Protein AF-A0A454VYW6-F1 (afdb_monomer)

Sequence (85 aa):
MRRVGEPGQHGGVADLLWDEVKCFFDPDLMGSLPDVRVPDASVEDWQTVLDLLAEKGWKCQYSEGETVLPVPRVEAVLSRPADAE

pLDDT: mean 71.74, std 12.61, range [40.38, 85.94]

Nearest PDB structures (foldseek):
  7c12-assembly1_D  TM=2.272E-01  e=9.318E+00  Alkaliphilus oremlandii OhILAs
  7r6k-assembly1_w  TM=1.661E-01  e=9.318E+00  Saccharomyces cerevisiae BY4741

Structure (mmCIF, N/CA/C/O backbone):
data_AF-A0A454VYW6-F1
#
_entry.id   AF-A0A454VYW6-F1
#
loop_
_atom_site.group_PDB
_atom_site.id
_atom_site.type_symbol
_atom_site.label_atom_id
_atom_site.label_alt_id
_atom_site.label_comp_id
_atom_site.label_asym_id
_atom_site.label_entity_id
_atom_site.label_seq_id
_atom_site.pdbx_PDB_ins_code
_atom_site.Cartn_x
_atom_site.Cartn_y
_atom_site.Cartn_z
_atom_site.occupancy
_atom_site.B_iso_or_equiv
_atom_site.auth_seq_id
_atom_site.auth_comp_id
_atom_site.auth_asym_id
_atom_site.auth_atom_id
_atom_site.pdbx_PDB_model_num
ATOM 1 N N . MET A 1 1 ? 42.514 3.378 -10.838 1.00 43.50 1 MET A N 1
ATOM 2 C CA . MET A 1 1 ? 41.736 2.382 -10.072 1.00 43.50 1 MET A CA 1
ATOM 3 C C . MET A 1 1 ? 40.335 2.929 -9.833 1.00 43.50 1 MET A C 1
ATOM 5 O O . MET A 1 1 ? 40.200 3.894 -9.097 1.00 43.50 1 MET A O 1
ATOM 9 N N . ARG A 1 2 ? 39.312 2.357 -10.472 1.00 40.38 2 ARG A N 1
ATOM 10 C CA . ARG A 1 2 ? 37.913 2.442 -10.027 1.00 40.38 2 ARG A CA 1
ATOM 11 C C . ARG A 1 2 ? 37.283 1.090 -10.333 1.00 40.38 2 ARG A C 1
ATOM 13 O O . ARG A 1 2 ? 37.164 0.733 -11.498 1.00 40.38 2 ARG A O 1
ATOM 20 N N . ARG A 1 3 ? 36.961 0.326 -9.291 1.00 47.22 3 ARG A N 1
ATOM 21 C CA . ARG A 1 3 ? 36.008 -0.776 -9.399 1.00 47.22 3 ARG A CA 1
ATOM 22 C C . ARG A 1 3 ? 34.632 -0.155 -9.202 1.00 47.22 3 ARG A C 1
ATOM 24 O O . ARG A 1 3 ? 34.344 0.331 -8.114 1.00 47.22 3 ARG A O 1
ATOM 31 N N . VAL A 1 4 ? 33.844 -0.104 -10.268 1.00 48.91 4 VAL A N 1
ATOM 32 C CA . VAL A 1 4 ? 32.393 0.046 -10.152 1.00 48.91 4 VA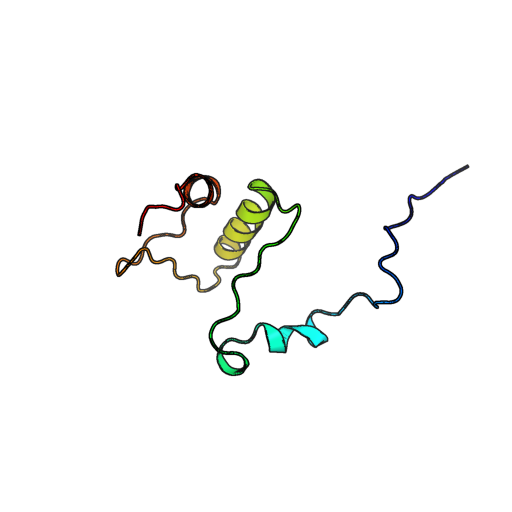L A CA 1
ATOM 33 C C . VAL A 1 4 ? 31.869 -1.342 -9.788 1.00 48.91 4 VAL A C 1
ATOM 35 O O . VAL A 1 4 ? 32.272 -2.322 -10.413 1.00 48.91 4 VAL A O 1
ATOM 38 N N . GLY A 1 5 ? 31.098 -1.424 -8.705 1.00 49.34 5 GLY A N 1
ATOM 3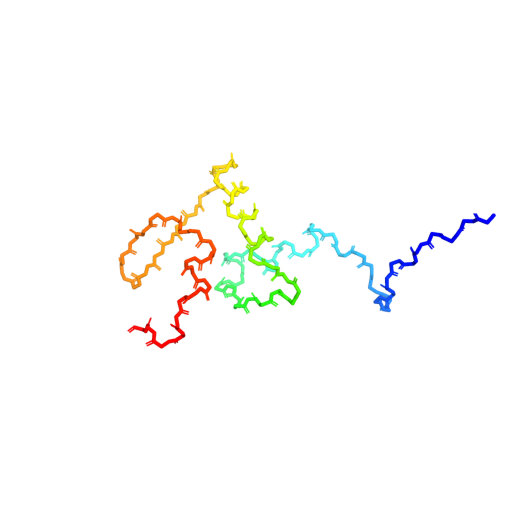9 C CA . GLY A 1 5 ? 30.477 -2.665 -8.257 1.00 49.34 5 GLY A CA 1
ATOM 40 C C . GLY A 1 5 ? 29.528 -3.187 -9.329 1.00 49.34 5 GLY A C 1
ATOM 41 O O . GLY A 1 5 ? 28.747 -2.424 -9.892 1.00 49.34 5 GLY A O 1
ATOM 42 N N . GLU A 1 6 ? 29.653 -4.473 -9.635 1.00 45.09 6 GLU A N 1
ATOM 43 C CA . GLU A 1 6 ? 28.751 -5.194 -10.524 1.00 45.09 6 GLU A CA 1
ATOM 44 C C . GLU A 1 6 ? 27.349 -5.249 -9.892 1.00 45.09 6 GLU A C 1
ATOM 46 O O . GLU A 1 6 ? 27.241 -5.631 -8.723 1.00 45.09 6 GLU A O 1
ATOM 51 N N . PRO A 1 7 ? 26.270 -4.907 -10.618 1.00 47.72 7 PRO A N 1
ATOM 52 C CA . PRO A 1 7 ? 24.948 -5.381 -10.240 1.00 47.72 7 PRO A CA 1
ATOM 53 C C . PRO A 1 7 ? 24.964 -6.908 -10.353 1.00 47.72 7 PRO A C 1
ATOM 55 O O . PRO A 1 7 ? 25.424 -7.458 -11.357 1.00 47.72 7 PRO A O 1
ATOM 58 N N . GLY A 1 8 ? 24.532 -7.590 -9.291 1.00 50.97 8 GLY A N 1
ATOM 59 C CA . GLY A 1 8 ? 24.496 -9.047 -9.230 1.00 50.97 8 GLY A CA 1
ATOM 60 C C . GLY A 1 8 ? 23.842 -9.625 -10.482 1.00 50.97 8 GLY A C 1
ATOM 61 O O . GLY A 1 8 ? 22.708 -9.295 -10.816 1.00 50.97 8 GLY A O 1
ATOM 62 N N . GLN A 1 9 ? 24.586 -10.465 -11.198 1.00 48.75 9 GLN A N 1
ATOM 63 C CA . GLN A 1 9 ? 24.093 -11.166 -12.373 1.00 48.75 9 GLN A CA 1
ATOM 64 C C . GLN A 1 9 ? 23.003 -12.163 -11.959 1.00 48.75 9 GLN A C 1
ATOM 66 O O . GLN A 1 9 ? 23.297 -13.276 -11.527 1.00 48.75 9 GLN A O 1
ATOM 71 N N . HIS A 1 10 ? 21.740 -11.787 -12.142 1.00 50.12 10 HIS A N 1
ATOM 72 C CA . HIS A 1 10 ? 20.676 -12.756 -12.375 1.00 50.12 10 HIS A CA 1
ATOM 73 C C . HIS A 1 10 ? 20.845 -13.223 -13.825 1.00 50.12 10 HIS A C 1
ATOM 75 O O . HIS A 1 10 ? 20.694 -12.435 -14.755 1.00 50.12 10 HIS A O 1
ATOM 81 N N . GLY A 1 11 ? 21.283 -14.467 -14.025 1.00 45.94 11 GLY A N 1
ATOM 82 C CA . GLY A 1 11 ? 21.674 -14.980 -15.339 1.00 45.94 11 GLY A CA 1
ATOM 83 C C . GLY A 1 11 ? 20.629 -14.723 -16.431 1.00 45.94 11 GLY A C 1
ATOM 84 O O . GLY A 1 11 ? 19.552 -15.306 -16.407 1.00 45.94 11 GLY A O 1
ATOM 85 N N . GLY A 1 12 ? 20.977 -13.879 -17.406 1.00 52.28 12 GLY A N 1
ATOM 86 C CA . GLY A 1 12 ? 20.360 -13.839 -18.735 1.00 52.28 12 GLY A CA 1
ATOM 87 C C . GLY A 1 12 ? 18.901 -13.388 -18.840 1.00 52.28 12 GLY A C 1
ATOM 88 O O . GLY A 1 12 ? 18.309 -13.608 -19.893 1.00 52.28 12 GLY A O 1
ATOM 89 N N 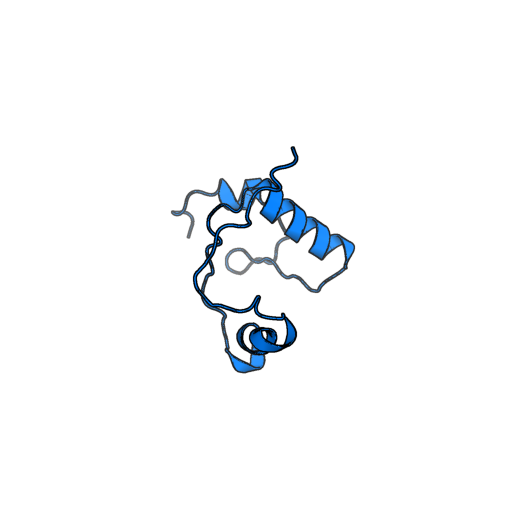. VAL A 1 13 ? 18.310 -12.772 -17.815 1.00 58.59 13 VAL A N 1
ATOM 90 C CA . VAL A 1 13 ? 17.001 -12.118 -17.957 1.00 58.59 13 VAL A CA 1
ATOM 91 C C . VAL A 1 13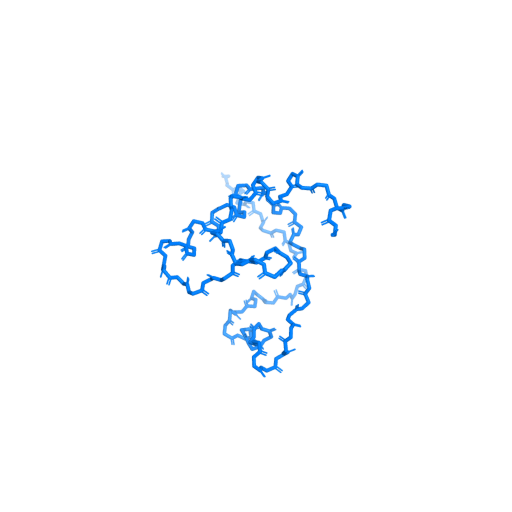 ? 17.231 -10.642 -18.258 1.00 58.59 13 VAL A C 1
ATOM 93 O O . VAL A 1 13 ? 17.880 -9.940 -17.486 1.00 58.59 13 VAL A O 1
ATOM 96 N N . ALA A 1 14 ? 16.775 -10.183 -19.424 1.00 68.75 14 ALA A N 1
ATOM 97 C CA . ALA A 1 14 ? 16.699 -8.751 -19.686 1.00 68.75 14 ALA A CA 1
ATOM 98 C C . ALA A 1 14 ? 15.837 -8.104 -18.594 1.00 68.75 14 ALA A C 1
ATOM 100 O O . ALA A 1 14 ? 14.885 -8.728 -18.120 1.00 68.75 14 ALA A O 1
ATOM 101 N N . ASP A 1 15 ? 16.191 -6.885 -18.189 1.00 73.44 15 ASP A N 1
ATOM 102 C CA . ASP A 1 15 ? 15.381 -6.102 -17.259 1.00 73.44 15 ASP A CA 1
ATOM 103 C C . ASP A 1 15 ? 13.984 -5.951 -17.878 1.00 73.44 15 ASP A C 1
ATOM 105 O O . ASP A 1 15 ? 13.833 -5.327 -18.931 1.00 73.44 15 ASP A O 1
ATOM 109 N N . LEU A 1 16 ? 13.000 -6.651 -17.310 1.00 72.94 16 LEU A N 1
ATOM 110 C CA . LEU A 1 16 ? 11.651 -6.716 -17.863 1.00 72.94 16 LEU A CA 1
ATOM 111 C C . LEU A 1 16 ? 11.041 -5.321 -17.801 1.00 72.94 16 LEU A C 1
ATOM 113 O O . LEU A 1 16 ? 10.883 -4.752 -16.717 1.00 72.94 16 LEU A O 1
ATOM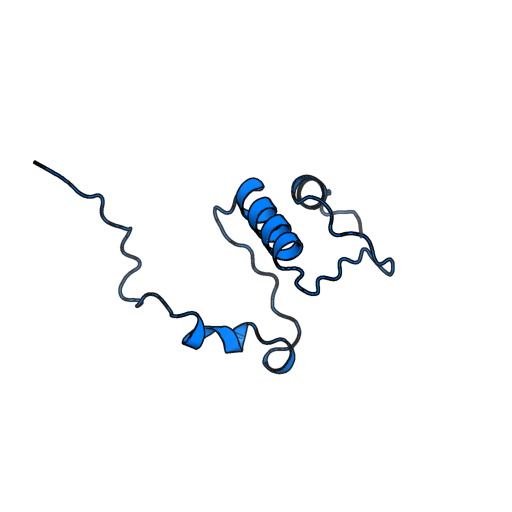 117 N N . LEU A 1 17 ? 10.672 -4.772 -18.957 1.00 82.12 17 LEU A N 1
ATOM 118 C CA . LEU A 1 17 ? 10.033 -3.468 -18.988 1.00 82.12 17 LEU A CA 1
ATOM 119 C C . LEU A 1 17 ? 8.626 -3.588 -18.411 1.00 82.12 17 LEU A C 1
ATOM 121 O O . LEU A 1 17 ? 7.901 -4.549 -18.673 1.00 82.12 17 LEU A O 1
ATOM 125 N N . TRP A 1 18 ? 8.196 -2.557 -17.682 1.00 78.31 18 TRP A N 1
ATOM 126 C CA . TRP A 1 18 ? 6.836 -2.499 -17.144 1.00 78.31 18 TRP A CA 1
ATOM 127 C C . TRP A 1 18 ? 5.768 -2.730 -18.225 1.00 78.31 18 TRP A C 1
ATOM 129 O O . TRP A 1 18 ? 4.763 -3.383 -17.965 1.00 78.31 18 TRP A O 1
ATOM 139 N N . ASP A 1 19 ? 5.999 -2.261 -19.456 1.00 82.44 19 ASP A N 1
ATOM 140 C CA . ASP A 1 19 ? 5.058 -2.450 -20.567 1.00 82.44 19 ASP A CA 1
ATOM 141 C C . ASP A 1 19 ? 4.837 -3.927 -20.939 1.00 82.44 19 ASP A C 1
ATOM 143 O O . ASP A 1 19 ? 3.740 -4.292 -21.355 1.00 82.44 19 ASP A O 1
ATOM 147 N N . GLU A 1 20 ? 5.843 -4.779 -20.724 1.00 83.25 20 GLU A N 1
ATOM 148 C CA . GLU A 1 20 ? 5.797 -6.213 -21.026 1.00 83.25 20 GLU A CA 1
ATOM 149 C C . GLU A 1 20 ? 5.078 -7.013 -19.935 1.00 83.25 20 GLU A C 1
ATOM 151 O O . GLU A 1 20 ? 4.473 -8.047 -20.220 1.00 83.25 20 GLU A O 1
ATOM 156 N N . VAL A 1 21 ? 5.122 -6.539 -18.685 1.00 82.38 21 VAL A N 1
ATOM 157 C CA . VAL A 1 21 ? 4.587 -7.279 -17.532 1.00 82.38 21 VAL A CA 1
ATOM 158 C C . VAL A 1 21 ? 3.292 -6.705 -16.966 1.00 82.38 21 VAL A C 1
ATOM 160 O O . VAL A 1 21 ? 2.593 -7.419 -16.251 1.00 82.38 21 VAL A O 1
ATOM 163 N N . LYS A 1 22 ? 2.913 -5.465 -17.307 1.00 79.69 22 LYS A N 1
ATOM 164 C CA . LYS A 1 22 ? 1.717 -4.789 -16.763 1.00 79.69 22 LYS A CA 1
ATOM 165 C C . LYS A 1 22 ? 0.427 -5.597 -16.921 1.00 79.69 22 LYS A C 1
ATOM 167 O O . LYS A 1 22 ? -0.427 -5.538 -16.048 1.00 79.69 22 LYS A O 1
ATOM 172 N N . CYS A 1 23 ? 0.296 -6.378 -17.997 1.00 78.38 23 CYS A N 1
ATOM 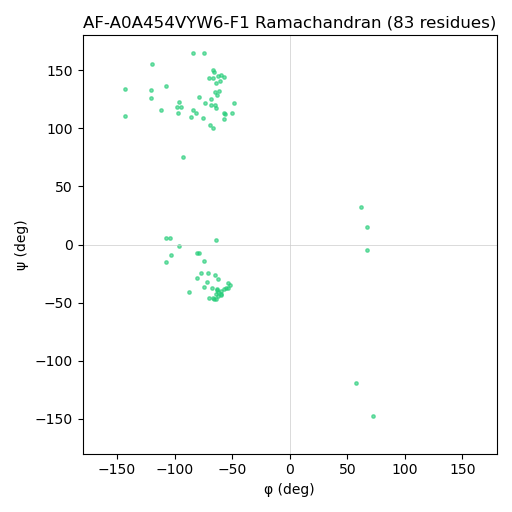173 C CA . CYS A 1 23 ? -0.892 -7.195 -18.253 1.00 78.38 23 CYS A CA 1
ATOM 174 C C . CYS A 1 23 ? -1.088 -8.294 -17.198 1.00 78.38 23 CYS A C 1
ATOM 176 O O . CYS A 1 23 ? -2.217 -8.697 -16.946 1.00 78.38 23 CYS A O 1
ATOM 178 N N . PHE A 1 24 ? -0.010 -8.754 -16.555 1.00 73.62 24 PHE A N 1
ATOM 179 C CA . PHE A 1 24 ? -0.098 -9.709 -15.449 1.00 73.62 24 PHE A CA 1
ATOM 180 C C . PHE A 1 24 ? -0.589 -9.072 -14.145 1.00 73.62 24 PHE A C 1
ATOM 182 O O . PHE A 1 24 ? -0.952 -9.799 -13.228 1.00 73.62 24 PHE A O 1
ATOM 189 N N . PHE A 1 25 ? -0.600 -7.740 -14.065 1.00 72.69 25 PHE A N 1
ATOM 190 C CA . PHE A 1 25 ? -1.094 -6.966 -12.926 1.00 72.69 25 PHE A CA 1
ATOM 191 C C . PHE A 1 25 ? -2.468 -6.338 -13.199 1.00 72.69 25 PHE A C 1
ATOM 193 O O . PHE A 1 25 ? -2.958 -5.561 -12.382 1.00 72.69 25 PHE A O 1
ATOM 200 N N . ASP A 1 26 ? -3.085 -6.646 -14.342 1.00 73.62 26 ASP A N 1
ATOM 201 C CA . ASP A 1 26 ? -4.405 -6.140 -14.698 1.00 73.62 26 ASP A CA 1
ATOM 202 C C . ASP A 1 26 ? -5.495 -7.029 -14.064 1.00 73.62 26 ASP A C 1
ATOM 204 O O . ASP A 1 26 ? -5.580 -8.217 -14.390 1.00 73.62 26 ASP A O 1
ATOM 208 N N . PRO A 1 27 ? -6.312 -6.496 -13.137 1.00 69.31 27 PRO A N 1
ATOM 209 C CA . PRO A 1 27 ? -7.301 -7.289 -12.410 1.00 69.31 27 PRO A CA 1
ATOM 210 C C . PRO A 1 27 ? -8.482 -7.727 -13.288 1.00 69.31 27 PRO A C 1
ATOM 212 O O . PRO A 1 27 ? -9.108 -8.745 -12.993 1.00 69.31 27 PRO A O 1
ATOM 215 N N . ASP A 1 28 ? -8.780 -7.003 -14.371 1.00 75.44 28 ASP A N 1
ATOM 216 C CA . ASP A 1 28 ? -9.814 -7.383 -15.339 1.00 75.44 28 ASP A CA 1
ATOM 217 C C . ASP A 1 28 ? -9.366 -8.589 -16.189 1.00 75.44 28 ASP A C 1
ATOM 219 O O . ASP A 1 28 ? -10.188 -9.432 -16.555 1.00 75.44 28 ASP A O 1
ATOM 223 N N . LEU A 1 29 ? -8.064 -8.712 -16.474 1.00 77.62 29 LEU A N 1
ATOM 224 C CA . LEU A 1 29 ? -7.474 -9.826 -17.230 1.00 77.62 29 LEU A CA 1
ATOM 225 C C . LEU A 1 29 ? -7.084 -11.034 -16.367 1.00 77.62 29 LEU A C 1
ATOM 227 O O . LEU A 1 29 ? -7.279 -12.172 -16.797 1.00 77.62 29 LEU A O 1
ATOM 231 N N . MET A 1 30 ? -6.506 -10.808 -15.186 1.00 77.38 30 MET A N 1
ATOM 232 C CA . MET A 1 30 ? -5.927 -11.864 -14.340 1.00 77.38 30 MET A CA 1
ATOM 233 C C . MET A 1 30 ? -6.820 -12.247 -13.152 1.00 77.38 30 MET A C 1
ATOM 235 O O . MET A 1 30 ? -6.547 -13.244 -12.482 1.00 77.38 30 MET A O 1
ATOM 239 N N . GLY A 1 31 ? -7.899 -11.498 -12.897 1.00 72.69 31 GLY A N 1
ATOM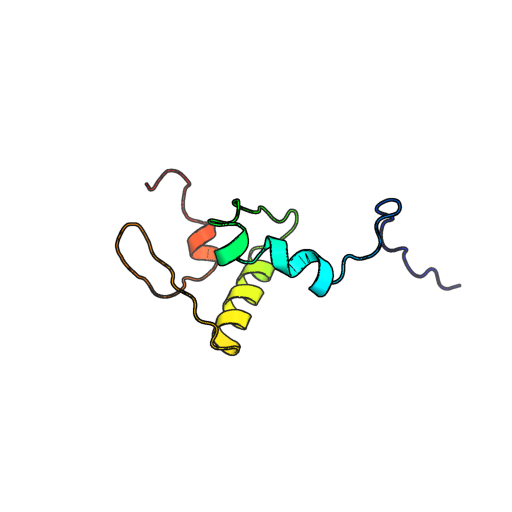 240 C CA . GLY A 1 31 ? -8.729 -11.661 -11.705 1.00 72.69 31 GLY A CA 1
ATOM 241 C C . GLY A 1 31 ? -8.026 -11.145 -10.445 1.00 72.69 31 GLY A C 1
ATOM 242 O O . GLY A 1 31 ? -7.257 -10.185 -10.491 1.00 72.69 31 GLY A O 1
ATOM 243 N N . SER A 1 32 ? -8.284 -11.772 -9.293 1.00 68.00 32 SER A N 1
ATOM 244 C CA . SER A 1 32 ? -7.556 -11.458 -8.057 1.00 68.00 32 SER A CA 1
ATOM 245 C C . SER A 1 32 ? -6.081 -11.821 -8.215 1.00 68.00 32 SER A C 1
ATOM 247 O O . SER A 1 32 ? -5.740 -12.989 -8.401 1.00 68.00 32 SER A O 1
ATOM 249 N N . LEU A 1 33 ? -5.210 -10.815 -8.135 1.00 67.81 33 LEU A N 1
ATOM 250 C CA . LEU A 1 33 ? -3.769 -11.032 -8.173 1.00 67.81 33 LEU A CA 1
ATOM 251 C C . LEU A 1 33 ? -3.334 -11.913 -6.993 1.00 67.81 33 LEU A C 1
ATOM 253 O O . LEU A 1 33 ? -3.863 -11.748 -5.892 1.00 67.81 33 LEU A O 1
ATOM 257 N N . PRO A 1 34 ? -2.383 -12.840 -7.206 1.00 66.19 34 PRO A N 1
ATOM 258 C CA . PRO A 1 34 ? -1.843 -13.642 -6.119 1.00 66.19 34 PRO A CA 1
ATOM 259 C C . PRO A 1 34 ? -1.154 -12.738 -5.094 1.00 66.19 34 PRO A C 1
ATOM 261 O O . PRO A 1 34 ? -0.512 -11.755 -5.468 1.00 66.19 34 PRO A O 1
ATOM 264 N N . ASP A 1 35 ? -1.236 -13.095 -3.812 1.00 69.81 35 ASP A N 1
ATOM 265 C CA . ASP A 1 35 ? -0.470 -12.427 -2.762 1.00 69.81 35 ASP A CA 1
ATOM 266 C C . ASP A 1 35 ? 1.031 -12.483 -3.080 1.00 69.81 35 ASP A C 1
ATOM 268 O O . ASP A 1 35 ? 1.660 -13.546 -3.088 1.00 69.81 35 ASP A O 1
ATOM 272 N N . VAL A 1 36 ? 1.615 -11.318 -3.365 1.00 69.00 36 VAL A N 1
ATOM 273 C CA . VAL A 1 36 ? 3.041 -11.181 -3.667 1.00 69.00 36 VAL A CA 1
ATOM 274 C C . VAL A 1 36 ? 3.790 -10.787 -2.404 1.00 69.00 36 VAL A C 1
ATOM 276 O O . VAL A 1 36 ? 3.556 -9.735 -1.814 1.00 69.00 36 VAL A O 1
ATOM 279 N N . ARG A 1 37 ? 4.777 -11.606 -2.034 1.00 68.06 37 ARG A N 1
ATOM 280 C CA . ARG A 1 37 ? 5.786 -11.246 -1.037 1.00 68.06 37 ARG A CA 1
ATOM 281 C C . ARG A 1 37 ? 7.040 -10.755 -1.746 1.00 68.06 37 ARG A C 1
ATOM 283 O O . ARG A 1 37 ? 7.727 -11.546 -2.388 1.00 68.06 37 ARG A O 1
ATOM 290 N N . VAL A 1 38 ? 7.365 -9.474 -1.591 1.00 75.00 38 VAL A N 1
ATOM 291 C CA . VAL A 1 38 ? 8.635 -8.918 -2.076 1.00 75.00 38 VAL A CA 1
ATOM 292 C C . VAL A 1 38 ? 9.726 -9.236 -1.042 1.00 75.00 38 VAL A C 1
ATOM 294 O O . VAL A 1 38 ? 9.635 -8.760 0.092 1.00 75.00 38 VAL A O 1
ATOM 297 N N . PRO A 1 39 ? 10.721 -10.088 -1.358 1.00 70.88 39 PRO A N 1
ATOM 298 C CA . PRO A 1 39 ? 11.841 -10.334 -0.455 1.00 70.88 39 PRO A CA 1
ATOM 299 C C . PRO A 1 39 ? 12.684 -9.061 -0.300 1.00 70.88 39 PRO A C 1
ATOM 301 O O . PRO A 1 39 ? 12.785 -8.279 -1.236 1.00 70.88 39 PRO A O 1
ATOM 304 N N . ASP A 1 40 ? 13.289 -8.872 0.876 1.00 74.75 40 ASP A N 1
ATOM 305 C CA . ASP A 1 40 ? 14.142 -7.715 1.223 1.00 74.75 40 ASP A CA 1
ATOM 306 C C . ASP A 1 40 ? 13.432 -6.347 1.318 1.00 74.75 40 ASP A C 1
ATOM 308 O O . ASP A 1 40 ? 14.034 -5.377 1.762 1.00 74.75 40 ASP A O 1
ATOM 312 N N . ALA A 1 41 ? 12.137 -6.261 0.990 1.00 79.31 41 ALA A N 1
ATOM 313 C CA . ALA A 1 41 ? 11.372 -5.030 1.172 1.00 79.31 41 ALA A CA 1
ATOM 314 C C . ALA A 1 41 ? 11.181 -4.718 2.665 1.00 79.31 41 ALA A C 1
ATOM 316 O O . ALA A 1 41 ? 10.581 -5.505 3.410 1.00 79.31 41 ALA A O 1
ATOM 317 N N . SER A 1 42 ? 11.674 -3.557 3.094 1.00 81.06 42 SER A N 1
ATOM 318 C CA . SER A 1 42 ? 11.554 -3.088 4.472 1.00 81.06 42 SER A CA 1
ATOM 319 C C . SER A 1 42 ? 10.212 -2.394 4.711 1.00 81.06 42 SER A C 1
ATOM 321 O O . SER A 1 42 ? 9.506 -2.002 3.784 1.00 81.06 42 SER A O 1
ATOM 323 N N . VAL A 1 43 ? 9.855 -2.201 5.985 1.00 82.00 43 VAL A N 1
ATOM 324 C CA . VAL A 1 43 ? 8.654 -1.437 6.375 1.00 82.00 43 VAL A CA 1
ATOM 325 C C . VAL A 1 43 ? 8.666 -0.032 5.762 1.00 82.00 43 VAL A C 1
ATOM 327 O O . VAL A 1 43 ? 7.632 0.458 5.318 1.00 82.00 43 VAL A O 1
ATOM 330 N N . GLU A 1 44 ? 9.843 0.590 5.692 1.00 83.25 44 GLU A N 1
ATOM 331 C CA . GLU A 1 44 ? 10.052 1.917 5.103 1.00 83.25 44 GLU A CA 1
ATOM 332 C C . GLU A 1 44 ? 9.824 1.936 3.580 1.00 83.25 44 GLU A C 1
ATOM 334 O O . GLU A 1 44 ? 9.232 2.887 3.062 1.00 83.25 44 GLU A O 1
ATOM 339 N N . ASP A 1 45 ? 10.218 0.876 2.864 1.00 82.94 45 ASP A N 1
ATOM 340 C CA . ASP A 1 45 ? 9.973 0.745 1.420 1.00 82.94 45 ASP A CA 1
ATOM 341 C C . ASP A 1 45 ? 8.474 0.679 1.128 1.00 82.94 45 ASP A C 1
ATOM 343 O O . ASP A 1 45 ? 7.950 1.412 0.290 1.00 82.94 45 ASP A O 1
ATOM 347 N N . TRP A 1 46 ? 7.752 -0.152 1.878 1.00 84.88 46 TRP A N 1
ATOM 348 C CA . TRP A 1 46 ? 6.300 -0.247 1.765 1.00 84.88 46 TRP A CA 1
ATOM 349 C C . TRP A 1 46 ? 5.607 1.062 2.149 1.00 84.88 46 TRP A C 1
ATOM 351 O O . TRP A 1 46 ? 4.623 1.444 1.514 1.00 84.88 46 TRP A O 1
ATOM 361 N N . GLN A 1 47 ? 6.107 1.760 3.174 1.00 85.06 47 GLN A N 1
ATOM 362 C CA . GLN A 1 47 ? 5.539 3.037 3.605 1.00 85.06 47 GLN A CA 1
ATOM 363 C C . GLN A 1 47 ? 5.683 4.075 2.490 1.00 85.06 47 GLN A C 1
ATOM 365 O O . GLN A 1 47 ? 4.702 4.722 2.140 1.00 85.06 47 GLN A O 1
ATOM 370 N N . THR A 1 48 ? 6.842 4.111 1.828 1.00 85.94 48 THR A N 1
ATOM 371 C CA . THR A 1 48 ? 7.085 4.955 0.650 1.00 85.94 48 THR A CA 1
ATOM 372 C C . THR A 1 48 ? 6.089 4.681 -0.480 1.00 85.94 48 THR A C 1
ATOM 374 O O . THR A 1 48 ? 5.630 5.617 -1.134 1.00 85.94 48 THR A O 1
ATOM 377 N N . VAL A 1 49 ? 5.706 3.419 -0.707 1.00 83.38 49 VAL A N 1
ATOM 378 C CA . VAL A 1 49 ? 4.667 3.081 -1.694 1.00 83.38 49 VAL A CA 1
ATOM 379 C C . VAL A 1 49 ? 3.307 3.637 -1.268 1.00 83.38 49 VAL A C 1
ATOM 381 O O . VAL A 1 49 ? 2.644 4.269 -2.085 1.00 83.38 49 VAL A O 1
ATOM 384 N N . LEU A 1 50 ? 2.888 3.453 -0.010 1.00 83.06 50 LEU A N 1
ATOM 385 C CA . LEU A 1 50 ? 1.606 3.989 0.470 1.00 83.06 50 LEU A CA 1
ATOM 386 C C . LEU A 1 50 ? 1.557 5.523 0.420 1.00 83.06 50 LEU A C 1
ATOM 388 O O . LEU A 1 50 ? 0.540 6.086 0.008 1.00 83.06 50 LEU A O 1
ATOM 392 N N . ASP A 1 51 ? 2.649 6.192 0.787 1.00 85.50 51 ASP A N 1
ATOM 393 C CA . ASP A 1 51 ? 2.776 7.645 0.673 1.00 85.50 51 ASP A CA 1
ATOM 394 C C . ASP A 1 51 ? 2.685 8.086 -0.795 1.00 85.50 51 ASP A C 1
ATOM 396 O O . ASP A 1 51 ? 1.895 8.974 -1.118 1.00 85.50 51 ASP A O 1
ATOM 400 N N . LEU A 1 52 ? 3.366 7.391 -1.713 1.00 85.56 52 LEU A N 1
ATOM 401 C CA . LEU A 1 52 ? 3.277 7.662 -3.148 1.00 85.56 52 LEU A CA 1
ATOM 402 C C . LEU A 1 52 ? 1.841 7.510 -3.678 1.00 85.56 52 LEU A C 1
ATOM 404 O O . LEU A 1 52 ? 1.387 8.343 -4.464 1.00 85.56 52 LEU A O 1
ATOM 408 N N . LEU A 1 53 ? 1.110 6.471 -3.260 1.00 84.19 53 LEU A N 1
ATOM 409 C CA . LEU A 1 53 ? -0.293 6.270 -3.641 1.00 84.19 53 LEU A CA 1
ATOM 410 C C . LEU A 1 53 ? -1.170 7.449 -3.199 1.00 84.19 53 LEU A C 1
ATOM 412 O O . LEU A 1 53 ? -1.993 7.937 -3.983 1.00 84.19 53 LEU A O 1
ATOM 416 N N . ALA A 1 54 ? -0.966 7.923 -1.967 1.00 81.19 54 ALA A N 1
ATOM 417 C CA . ALA A 1 54 ? -1.681 9.063 -1.406 1.00 81.19 54 ALA A CA 1
ATOM 418 C C . ALA A 1 54 ? -1.322 10.374 -2.127 1.00 81.19 54 ALA A C 1
ATOM 420 O O . ALA A 1 54 ? -2.219 11.121 -2.523 1.00 81.19 54 ALA A O 1
ATOM 421 N N . GLU A 1 55 ? -0.034 10.627 -2.373 1.00 83.75 55 GLU A N 1
ATOM 422 C CA . GLU A 1 55 ? 0.455 11.808 -3.095 1.00 83.75 55 GLU A CA 1
ATOM 423 C C . GLU A 1 55 ? -0.040 11.856 -4.545 1.00 83.75 55 GLU A C 1
ATOM 425 O O . GLU A 1 55 ? -0.374 12.923 -5.066 1.00 83.75 55 GLU A O 1
ATOM 430 N N . LYS A 1 56 ? -0.097 10.702 -5.218 1.00 80.88 56 LYS A N 1
ATOM 431 C CA . LYS A 1 56 ? -0.610 10.594 -6.590 1.00 80.88 56 LYS A CA 1
ATOM 432 C C . LYS A 1 56 ? -2.136 10.554 -6.658 1.00 80.88 56 LYS A C 1
ATOM 434 O O . LYS A 1 56 ? -2.678 10.608 -7.764 1.00 80.88 56 LYS A O 1
ATOM 439 N N . GLY A 1 57 ? -2.825 10.472 -5.518 1.00 77.38 57 GLY A N 1
ATOM 440 C CA . GLY A 1 57 ? -4.284 10.403 -5.446 1.00 77.38 57 GLY A CA 1
ATOM 441 C C . GLY A 1 57 ? -4.857 9.168 -6.142 1.00 77.38 57 GLY A C 1
ATOM 442 O O . GLY A 1 57 ? -5.936 9.238 -6.735 1.00 77.38 57 GLY A O 1
ATOM 443 N N . TRP A 1 58 ? -4.124 8.051 -6.137 1.00 81.69 58 TRP A N 1
ATOM 444 C CA . TRP A 1 58 ? -4.611 6.813 -6.740 1.00 81.69 58 TRP A CA 1
ATOM 445 C C . TRP A 1 58 ? -5.806 6.281 -5.951 1.00 81.69 58 TRP A C 1
ATOM 447 O O . TRP A 1 58 ? -5.873 6.392 -4.726 1.00 81.69 58 TRP A O 1
ATOM 457 N N . LYS A 1 59 ? -6.779 5.703 -6.662 1.00 75.12 59 LYS A N 1
ATOM 458 C CA . LYS A 1 59 ? -7.957 5.105 -6.029 1.00 75.12 59 LYS A CA 1
ATOM 459 C C . LYS A 1 59 ? -7.525 3.846 -5.284 1.00 75.12 59 LYS A C 1
ATOM 461 O O . LYS A 1 59 ? -7.309 2.812 -5.902 1.00 75.12 59 LYS A O 1
ATOM 466 N N . CYS A 1 60 ? -7.418 3.957 -3.967 1.00 74.62 60 CYS A N 1
ATOM 467 C CA . CYS A 1 60 ? -7.072 2.860 -3.074 1.00 74.62 60 CYS A CA 1
ATO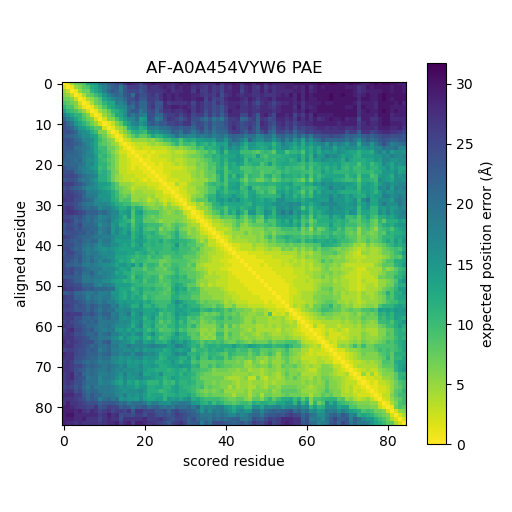M 468 C C . CYS A 1 60 ? -8.222 2.671 -2.084 1.00 74.62 60 CYS A C 1
ATOM 470 O O . CYS A 1 60 ? -8.713 3.649 -1.517 1.00 74.62 60 CYS A O 1
ATOM 472 N N . GLN A 1 61 ? -8.656 1.431 -1.877 1.00 79.50 61 GLN A N 1
ATOM 473 C CA . GLN A 1 61 ? -9.618 1.081 -0.838 1.00 79.50 61 GLN A CA 1
ATOM 474 C C . GLN A 1 61 ? -8.960 0.068 0.088 1.00 79.50 61 GLN A C 1
ATOM 476 O O . GLN A 1 61 ? -8.469 -0.960 -0.368 1.00 79.50 61 GLN A O 1
ATOM 481 N N . TYR A 1 62 ? -8.954 0.377 1.380 1.00 81.62 62 TYR A N 1
ATOM 482 C CA . TYR A 1 62 ? -8.554 -0.555 2.420 1.00 81.62 62 TYR A CA 1
ATOM 483 C C . TYR A 1 62 ? -9.801 -0.995 3.187 1.00 81.62 62 TYR A C 1
ATOM 485 O O . TYR A 1 62 ? -10.702 -0.191 3.446 1.00 81.62 62 TYR A O 1
ATOM 493 N N . SER A 1 63 ? -9.915 -2.286 3.480 1.00 78.25 63 SER A N 1
ATOM 494 C CA . SER A 1 63 ? -11.060 -2.850 4.194 1.00 78.25 63 SER A CA 1
ATOM 495 C C . SER A 1 63 ? -10.601 -3.956 5.130 1.00 78.25 63 SER A C 1
ATOM 497 O O . SER A 1 63 ? -9.822 -4.817 4.732 1.00 78.25 63 SER A O 1
ATOM 499 N N . GLU A 1 64 ? -11.094 -3.922 6.365 1.00 80.38 64 GLU A N 1
ATOM 500 C CA . GLU A 1 64 ? -10.921 -4.992 7.350 1.00 80.38 64 GLU A CA 1
ATOM 501 C C . GLU A 1 64 ? -12.286 -5.638 7.588 1.0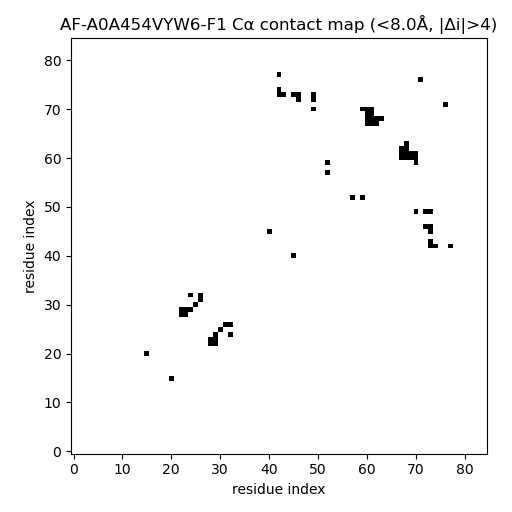0 80.38 64 GLU A C 1
ATOM 503 O O . GLU A 1 64 ? -13.231 -4.976 8.033 1.00 80.38 64 GLU A O 1
ATOM 508 N N . GLY A 1 65 ? -12.412 -6.919 7.224 1.00 80.56 65 GLY A N 1
ATOM 509 C CA . GLY A 1 65 ? -13.710 -7.586 7.134 1.00 80.56 65 GLY A CA 1
ATOM 510 C C . GLY A 1 65 ? -14.637 -6.841 6.169 1.00 80.56 65 GLY A C 1
ATOM 511 O O . GLY A 1 65 ? -14.317 -6.662 4.997 1.00 80.56 65 GLY A O 1
ATOM 512 N N . GLU A 1 66 ? -15.772 -6.360 6.676 1.00 80.06 66 GLU A N 1
ATOM 513 C CA . GLU A 1 66 ? -16.756 -5.580 5.907 1.00 80.06 66 GLU A CA 1
ATOM 514 C C . GLU A 1 66 ? -16.595 -4.055 6.075 1.00 80.06 66 GLU A C 1
ATOM 516 O O . GLU A 1 66 ? -17.344 -3.277 5.480 1.00 80.06 66 GLU A O 1
ATOM 521 N N . THR A 1 67 ? -15.635 -3.594 6.888 1.00 75.88 67 THR A N 1
ATOM 522 C CA . THR A 1 67 ? -15.471 -2.164 7.191 1.00 75.88 67 THR A CA 1
ATOM 523 C C . THR A 1 67 ? -14.397 -1.536 6.317 1.00 75.88 67 THR A C 1
ATOM 525 O O . THR A 1 67 ? -13.221 -1.880 6.411 1.00 75.88 67 THR A O 1
ATOM 528 N N . VAL A 1 68 ? -14.794 -0.548 5.511 1.00 82.50 68 VAL A N 1
ATOM 529 C CA . VAL A 1 68 ? -13.855 0.297 4.765 1.00 82.50 68 VAL A CA 1
ATOM 530 C C . VAL A 1 68 ? -13.179 1.266 5.733 1.00 82.50 68 VAL A C 1
ATOM 532 O O . VAL A 1 68 ? -13.847 2.065 6.392 1.00 82.50 68 VAL A O 1
ATOM 535 N N . LEU A 1 69 ? -11.853 1.208 5.798 1.00 78.69 69 LEU A N 1
ATOM 536 C CA . LEU A 1 69 ? -11.029 2.006 6.700 1.00 78.69 69 LEU A CA 1
ATOM 537 C C . LEU A 1 69 ? -10.059 2.889 5.900 1.00 78.69 69 LEU A C 1
ATOM 539 O O . LEU A 1 69 ? -9.738 2.577 4.749 1.00 78.69 69 LEU A O 1
ATOM 543 N N . PRO A 1 70 ? -9.591 4.014 6.475 1.00 79.56 70 PRO A N 1
ATOM 544 C CA . PRO A 1 70 ? -8.512 4.781 5.866 1.00 79.56 70 PRO A CA 1
ATOM 545 C C . PRO A 1 70 ? -7.267 3.903 5.738 1.00 79.56 70 PRO A C 1
ATOM 547 O O . PRO A 1 70 ? -7.021 3.065 6.602 1.00 79.56 70 PRO A O 1
ATOM 550 N N . VAL A 1 71 ? -6.482 4.115 4.676 1.00 76.81 71 VAL A N 1
ATOM 551 C CA . VAL A 1 71 ? -5.240 3.367 4.444 1.00 76.81 71 VAL A CA 1
ATOM 552 C C . VAL A 1 71 ? -4.322 3.542 5.666 1.00 76.81 71 VAL A C 1
ATOM 554 O O . VAL A 1 71 ? -3.899 4.670 5.944 1.00 76.81 71 VAL A O 1
ATOM 557 N N . PRO A 1 72 ? -4.054 2.473 6.438 1.00 78.31 72 PRO A N 1
ATOM 558 C CA . PRO A 1 72 ? -3.227 2.546 7.633 1.00 78.31 72 PRO A CA 1
ATOM 559 C C . PRO A 1 72 ? -1.750 2.677 7.258 1.00 78.31 72 PRO A C 1
ATOM 561 O O . PRO A 1 72 ? -1.343 2.401 6.130 1.00 78.31 72 PRO A O 1
ATOM 564 N N . ARG A 1 73 ? -0.916 3.060 8.229 1.00 80.88 73 ARG A N 1
ATOM 565 C CA . ARG A 1 73 ? 0.538 2.963 8.061 1.00 80.88 73 ARG A CA 1
ATOM 566 C C . ARG A 1 73 ? 0.980 1.510 7.987 1.00 80.88 73 ARG A C 1
ATOM 568 O O . ARG A 1 73 ? 0.404 0.644 8.647 1.00 80.88 73 ARG A O 1
ATOM 575 N N . VAL A 1 74 ? 2.061 1.264 7.256 1.00 81.94 74 VAL A N 1
ATOM 576 C CA . VAL A 1 74 ? 2.603 -0.087 7.057 1.00 81.94 74 VAL A CA 1
ATOM 577 C C . VAL A 1 74 ? 2.989 -0.737 8.376 1.00 81.94 74 VAL A C 1
ATOM 579 O O . VAL A 1 74 ? 2.707 -1.913 8.585 1.00 81.94 74 VAL A O 1
ATOM 582 N N . GLU A 1 75 ? 3.577 0.029 9.294 1.00 78.56 75 GLU A N 1
ATOM 583 C CA . GLU A 1 75 ? 3.928 -0.449 10.635 1.00 78.56 75 GLU A CA 1
ATOM 584 C C . GLU A 1 75 ? 2.724 -1.063 11.370 1.00 78.56 75 GLU A C 1
ATOM 586 O O . GLU A 1 75 ? 2.874 -2.087 12.035 1.00 78.56 75 GLU A O 1
ATOM 591 N N . ALA A 1 76 ? 1.527 -0.492 11.204 1.00 78.31 76 ALA A N 1
ATOM 592 C CA . ALA A 1 76 ? 0.311 -0.963 11.856 1.00 78.31 76 ALA A CA 1
ATOM 593 C C . ALA A 1 76 ? -0.209 -2.257 11.215 1.00 78.31 76 ALA A C 1
ATOM 595 O O . ALA A 1 76 ? -0.665 -3.148 11.928 1.00 78.31 76 ALA A O 1
ATOM 596 N N . VAL A 1 77 ? -0.082 -2.388 9.890 1.00 76.19 77 VAL A N 1
ATOM 597 C CA . VAL A 1 77 ? -0.464 -3.604 9.154 1.00 76.19 77 VAL A CA 1
ATOM 598 C C . VAL A 1 77 ? 0.497 -4.752 9.458 1.00 76.19 77 VAL A C 1
ATOM 600 O O . VAL A 1 77 ? 0.059 -5.857 9.756 1.00 76.19 77 VAL A O 1
ATOM 603 N N . LEU A 1 78 ? 1.808 -4.501 9.429 1.00 72.69 78 LEU A N 1
ATOM 604 C CA . LEU A 1 78 ? 2.828 -5.538 9.617 1.00 72.69 78 LEU A CA 1
ATOM 605 C C . LEU A 1 78 ? 3.018 -5.955 11.079 1.00 72.69 78 LEU A C 1
ATOM 607 O O . LEU A 1 78 ? 3.459 -7.072 11.338 1.00 72.69 78 LEU A O 1
ATOM 611 N N . SER A 1 79 ? 2.687 -5.085 12.038 1.00 72.69 79 SER A N 1
ATOM 612 C CA . SER A 1 79 ? 2.687 -5.441 13.466 1.00 72.69 79 SER A CA 1
ATOM 613 C C . SER A 1 79 ? 1.445 -6.238 13.874 1.00 72.69 79 SER A C 1
ATOM 615 O O . SER A 1 79 ? 1.370 -6.707 15.013 1.00 72.69 79 SER A O 1
ATOM 617 N N . ARG A 1 80 ? 0.460 -6.387 12.977 1.00 68.25 80 ARG A N 1
ATOM 618 C CA . ARG A 1 80 ? -0.749 -7.161 13.243 1.00 68.25 80 ARG A CA 1
ATOM 619 C C . ARG A 1 80 ? -0.379 -8.647 13.354 1.00 68.25 80 ARG A C 1
ATOM 621 O O . ARG A 1 80 ? 0.226 -9.195 12.432 1.00 68.25 80 ARG A O 1
ATOM 628 N N . PRO A 1 81 ? -0.724 -9.325 14.462 1.00 58.78 81 PRO A N 1
ATOM 629 C CA . PRO A 1 81 ? -0.519 -10.761 14.568 1.00 58.78 81 PRO A CA 1
ATOM 630 C C . PRO A 1 81 ? -1.394 -11.480 13.534 1.00 58.78 81 PRO A C 1
ATOM 632 O O . PRO A 1 81 ? -2.558 -11.130 13.356 1.00 58.78 81 PRO A O 1
ATOM 635 N N . ALA A 1 82 ? -0.841 -12.506 12.884 1.00 57.75 82 ALA A N 1
ATOM 636 C CA . ALA A 1 82 ? -1.482 -13.261 11.801 1.00 57.75 82 ALA A CA 1
ATOM 637 C C . ALA A 1 82 ? -2.760 -14.043 12.200 1.00 57.75 82 ALA A C 1
ATOM 639 O O . ALA A 1 82 ? -3.304 -14.758 11.372 1.00 57.75 82 ALA A O 1
ATOM 640 N N . ASP A 1 83 ? -3.222 -13.923 13.449 1.00 49.62 83 ASP A N 1
ATOM 641 C CA . ASP A 1 83 ? -4.331 -14.690 14.041 1.00 49.62 83 ASP A CA 1
ATOM 642 C C . ASP A 1 83 ? -5.615 -13.856 14.243 1.00 49.62 83 ASP A C 1
ATOM 644 O O . ASP A 1 83 ? -6.579 -14.322 14.837 1.00 49.62 83 ASP A O 1
ATOM 648 N N . ALA A 1 84 ? -5.648 -12.602 13.784 1.00 52.69 84 ALA A N 1
ATOM 649 C CA . ALA A 1 84 ? -6.853 -11.776 13.847 1.00 52.69 84 ALA A CA 1
ATOM 650 C C . ALA A 1 84 ? -7.664 -11.906 12.544 1.00 52.69 84 ALA A C 1
ATOM 652 O O . ALA A 1 84 ? -7.625 -11.008 11.700 1.00 52.69 84 ALA A O 1
ATOM 653 N N . GLU A 1 85 ? -8.356 -13.032 12.371 1.00 44.28 85 GLU A N 1
ATOM 654 C CA . GLU A 1 85 ? -9.452 -13.173 11.396 1.00 44.28 85 GLU A CA 1
ATOM 655 C C . GLU A 1 85 ? -10.782 -12.689 11.992 1.00 44.28 85 GLU A C 1
ATOM 657 O O . GLU A 1 85 ? -11.096 -13.065 13.147 1.00 44.28 85 GLU A O 1
#

Secondary structure (DSSP, 8-state):
---PPPPP--TT-----HHHHGGGG-HHHHSSPP----TT--HHHHHHHHHHHHHTT----EEETTEEE----HHHHHTS-TT--

Mean predicted aligned error: 13.1 Å

Solvent-accessible surface area (backbone atoms only — not comparable to full-atom values): 5931 Å² total; per-residue (Å²): 141,81,85,77,82,76,76,82,81,65,84,90,64,74,86,77,51,64,85,78,51,48,65,74,72,32,53,93,78,58,42,80,73,76,93,78,81,71,83,91,67,46,65,66,58,54,34,52,51,54,49,47,38,61,76,68,63,54,95,76,86,38,64,61,89,92,45,78,46,80,80,71,59,44,67,64,62,72,68,49,67,96,79,79,126

Foldseek 3Di:
DDDDDDDDDPDDDDPDDCVNCVQLVDCVNPPDRPDDDDPPQDLVNVQVVVVVCVVVVPDDWDDDPHDTDDDDRSCVVVVDPPPPD

Radius of gyration: 17.59 Å; Cα contacts (8 Å, |Δi|>4): 36; chains: 1; bounding box: 58×27×36 Å